Protein AF-A0A0C2DGJ3-F1 (afdb_monomer_lite)

Secondary structure (DSSP, 8-state):
---SSPPPP---HHHHHTSSSGGG-GGGSTTTT-EE-TTSBEEESTTTT-EETTEE-B--TTSSS-PPPHHHHHHHH-

pLDDT: mean 92.99, std 7.75, range [52.34, 97.44]

Organism: NCBI:txid51022

Foldseek 3Di:
DDDPVDDDDDDDLQVLLPDPHSCPDPCD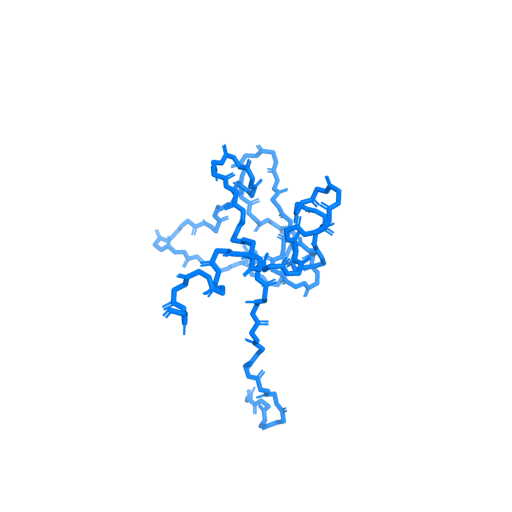PLDHVADADPVQFRCSHPQNPPDDVNHGDGDDPPPDDGTDHPVNVVVVVD

InterPro domains:
  IPR008922 Di-copper centre-containing domain superfamily [G3DSA:1.10.1280.10] (1-77)
  IPR008922 Di-copper centre-containing domain superfamily [SS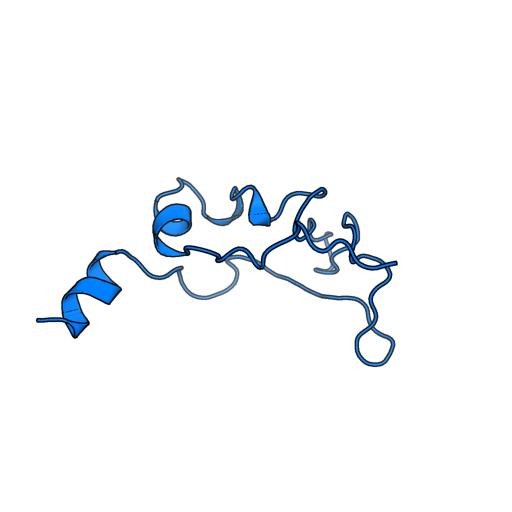F48056] (3-71)

Structure (mmCIF, N/CA/C/O backbone):
data_AF-A0A0C2DGJ3-F1
#
_entry.id   AF-A0A0C2DGJ3-F1
#
loop_
_atom_site.group_PDB
_atom_site.id
_atom_site.type_symbol
_atom_site.label_atom_id
_atom_site.label_alt_id
_atom_site.label_comp_id
_atom_site.label_asym_id
_atom_site.label_entity_id
_atom_site.label_seq_id
_atom_site.pdbx_PDB_ins_code
_atom_site.Cartn_x
_atom_site.Cartn_y
_atom_site.Cartn_z
_atom_site.occupancy
_atom_site.B_iso_or_equiv
_atom_site.auth_seq_id
_atom_site.auth_comp_id
_atom_site.auth_asym_id
_atom_site.auth_atom_id
_atom_site.pdbx_PDB_model_num
ATOM 1 N N . MET A 1 1 ? -1.706 -7.176 -23.918 1.00 77.56 1 MET A N 1
ATOM 2 C CA . MET A 1 1 ? -3.085 -7.668 -23.717 1.00 77.56 1 MET A CA 1
ATOM 3 C C . MET A 1 1 ? -3.458 -7.364 -22.277 1.00 77.56 1 MET A C 1
ATOM 5 O O . MET A 1 1 ? -2.553 -7.383 -21.452 1.00 77.56 1 MET A O 1
ATOM 9 N N . VAL A 1 2 ? -4.714 -7.031 -21.994 1.00 91.62 2 VAL A N 1
ATOM 10 C CA . VAL A 1 2 ? -5.212 -6.780 -20.630 1.00 91.62 2 VAL A CA 1
ATOM 11 C C . VAL A 1 2 ? -6.091 -7.967 -20.240 1.00 91.62 2 VAL A C 1
ATOM 13 O O . VAL A 1 2 ? -6.835 -8.450 -21.089 1.00 91.62 2 VAL A O 1
ATOM 16 N N . ASP A 1 3 ? -5.961 -8.449 -19.006 1.00 96.25 3 ASP A N 1
ATOM 17 C CA . ASP A 1 3 ? -6.756 -9.557 -18.471 1.00 96.25 3 ASP A CA 1
ATOM 18 C C . ASP A 1 3 ? -8.102 -9.037 -17.940 1.00 96.25 3 ASP A C 1
ATOM 20 O O . ASP A 1 3 ? -8.138 -8.081 -17.166 1.00 96.25 3 ASP A O 1
ATOM 24 N N . HIS A 1 4 ? -9.203 -9.644 -18.385 1.00 95.31 4 HIS A N 1
ATOM 25 C CA . HIS A 1 4 ? -10.564 -9.248 -18.019 1.00 95.31 4 HIS A CA 1
ATOM 26 C C . HIS A 1 4 ? -11.051 -9.886 -16.711 1.00 95.31 4 HIS A C 1
ATOM 28 O O . HIS A 1 4 ? -12.093 -9.477 -16.201 1.00 95.31 4 HIS A O 1
ATOM 34 N N . GLU A 1 5 ? -10.324 -10.865 -16.167 1.00 97.38 5 GLU A N 1
ATOM 35 C CA . GLU A 1 5 ? -10.633 -11.486 -14.873 1.00 97.38 5 GLU A CA 1
ATOM 36 C C . GLU A 1 5 ? -10.042 -10.696 -13.693 1.00 97.38 5 GLU A C 1
ATOM 38 O O . GLU A 1 5 ? -10.433 -10.898 -12.543 1.00 97.38 5 GLU A O 1
ATOM 43 N N . VAL A 1 6 ? -9.126 -9.758 -13.962 1.00 95.88 6 VAL A N 1
ATOM 44 C CA . VAL A 1 6 ? -8.506 -8.913 -12.937 1.00 95.88 6 VAL A CA 1
ATOM 45 C C . VAL A 1 6 ? -9.450 -7.782 -12.529 1.00 95.88 6 VAL A C 1
ATOM 47 O O . VAL A 1 6 ? -9.840 -6.941 -13.340 1.00 95.88 6 VAL A O 1
ATOM 50 N N . ALA A 1 7 ? -9.759 -7.725 -11.235 1.00 96.38 7 ALA A N 1
ATOM 51 C CA . ALA A 1 7 ? -10.491 -6.629 -10.608 1.00 96.38 7 ALA A CA 1
ATOM 52 C C . ALA A 1 7 ? -9.549 -5.692 -9.835 1.00 96.38 7 ALA A C 1
ATOM 54 O O . ALA A 1 7 ? -8.438 -6.068 -9.460 1.00 96.38 7 ALA A O 1
ATOM 55 N N . LEU A 1 8 ? -10.011 -4.467 -9.571 1.00 95.88 8 LEU A N 1
ATOM 56 C CA . LEU A 1 8 ? -9.292 -3.518 -8.724 1.00 95.88 8 LEU A CA 1
ATOM 57 C C . LEU A 1 8 ? -9.466 -3.912 -7.243 1.00 95.88 8 LEU A C 1
ATOM 59 O O . LEU A 1 8 ? -10.600 -3.878 -6.759 1.00 95.88 8 LEU A O 1
ATOM 63 N N . PRO A 1 9 ? -8.393 -4.269 -6.511 1.00 96.12 9 PRO A N 1
ATOM 64 C CA . PRO A 1 9 ? -8.487 -4.477 -5.071 1.00 96.12 9 PRO A CA 1
ATOM 65 C C . PRO A 1 9 ? -8.658 -3.141 -4.338 1.00 96.12 9 PRO A C 1
ATOM 67 O O . PRO A 1 9 ? -8.314 -2.077 -4.858 1.00 96.12 9 PRO A O 1
ATOM 70 N N . TYR A 1 10 ? -9.135 -3.206 -3.097 1.00 96.19 10 TYR A N 1
ATOM 71 C CA . TYR A 1 10 ? -9.092 -2.083 -2.164 1.00 96.19 10 TYR A CA 1
ATOM 72 C C . TYR A 1 10 ? -8.012 -2.327 -1.105 1.00 96.19 10 TYR A C 1
ATOM 74 O O . TYR A 1 10 ? -7.664 -3.470 -0.810 1.00 96.19 10 TYR A O 1
ATOM 82 N N . TRP A 1 11 ? -7.473 -1.244 -0.549 1.00 97.25 11 TRP A N 1
ATOM 83 C CA . TRP A 1 11 ? -6.625 -1.293 0.637 1.00 97.25 11 TRP A CA 1
ATOM 84 C C . TRP A 1 11 ? -7.460 -0.870 1.836 1.00 97.25 11 TRP A C 1
ATOM 86 O O . TRP A 1 11 ? -8.024 0.224 1.827 1.00 97.25 11 TRP A O 1
ATOM 96 N N . ASP A 1 12 ? -7.535 -1.742 2.836 1.00 96.56 12 ASP A N 1
ATOM 97 C CA . ASP A 1 12 ? -8.134 -1.433 4.125 1.00 96.56 12 ASP A CA 1
ATOM 98 C C . ASP A 1 12 ? -7.048 -1.006 5.127 1.00 96.56 12 ASP A C 1
ATOM 100 O O . ASP A 1 12 ? -6.324 -1.859 5.654 1.00 96.56 12 ASP A O 1
ATOM 104 N N . PRO A 1 13 ? -6.879 0.301 5.386 1.00 95.62 13 PRO A N 1
ATOM 105 C CA . PRO A 1 13 ? -5.864 0.765 6.316 1.00 95.62 13 PRO A CA 1
ATOM 106 C C . PRO A 1 13 ? -6.214 0.455 7.778 1.00 95.62 13 PRO A C 1
ATOM 108 O O . PRO A 1 13 ? -5.296 0.484 8.597 1.00 95.62 13 PRO A O 1
ATOM 111 N N . THR A 1 14 ? -7.480 0.162 8.122 1.00 96.75 14 THR A N 1
ATOM 112 C CA . THR A 1 14 ? -7.847 -0.150 9.515 1.00 96.75 14 THR A CA 1
ATOM 113 C C . THR A 1 14 ? -7.366 -1.538 9.911 1.00 96.75 14 THR A C 1
ATOM 115 O O . THR A 1 14 ? -6.888 -1.719 11.026 1.00 96.75 14 THR A O 1
ATOM 118 N N . LEU A 1 15 ? -7.356 -2.494 8.978 1.00 96.50 15 LEU A N 1
ATOM 119 C CA . LEU A 1 15 ? -6.763 -3.815 9.207 1.00 96.50 15 LEU A CA 1
ATOM 120 C C . LEU A 1 15 ? -5.239 -3.751 9.362 1.00 96.50 15 LEU A C 1
ATOM 122 O O . LEU A 1 15 ? -4.680 -4.387 10.253 1.00 96.50 15 LEU A O 1
ATOM 126 N N . ASP A 1 16 ? -4.563 -2.959 8.527 1.00 97.31 16 ASP A N 1
ATOM 127 C CA . ASP A 1 16 ? -3.109 -2.783 8.624 1.00 97.31 16 ASP A CA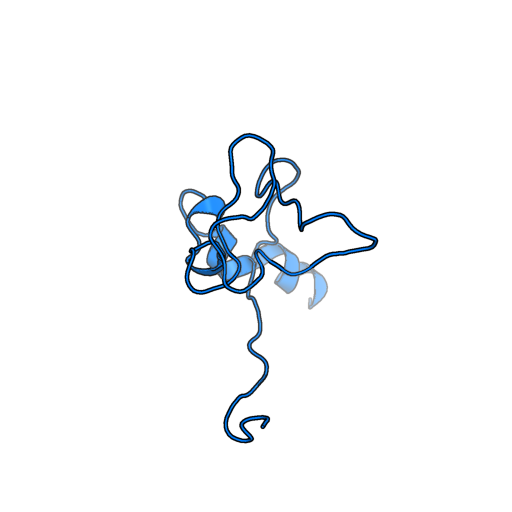 1
ATOM 128 C C . ASP A 1 16 ? -2.697 -1.996 9.879 1.00 97.31 16 ASP A C 1
ATOM 130 O O . ASP A 1 16 ? -1.584 -2.178 10.378 1.00 97.31 16 ASP A O 1
ATOM 134 N N . TYR A 1 17 ? -3.577 -1.136 10.407 1.00 96.62 17 TYR A N 1
ATOM 135 C CA . TYR A 1 17 ? -3.352 -0.422 11.665 1.00 96.62 17 TYR A CA 1
ATOM 136 C C . TYR A 1 17 ? -3.191 -1.386 12.854 1.00 96.62 17 TYR A C 1
ATOM 138 O O . TYR A 1 17 ? -2.397 -1.112 13.753 1.00 96.62 17 TYR A O 1
ATOM 146 N N . GLU A 1 18 ? -3.899 -2.518 12.850 1.00 96.56 18 GLU A N 1
ATOM 147 C CA . GLU A 1 18 ? -3.884 -3.505 13.941 1.00 96.56 18 GLU A CA 1
ATOM 148 C C . GLU A 1 18 ? -2.609 -4.369 13.978 1.00 96.56 18 GLU A C 1
ATOM 150 O O . GLU A 1 18 ? -2.389 -5.136 14.922 1.00 96.56 18 GLU A O 1
ATOM 155 N N . LEU A 1 19 ? -1.734 -4.260 12.972 1.00 96.69 19 LEU A N 1
ATOM 156 C CA . LEU A 1 19 ? -0.419 -4.891 13.016 1.00 96.69 19 LEU A CA 1
ATOM 157 C C . LEU A 1 19 ? 0.439 -4.273 14.127 1.00 96.69 19 LEU A C 1
ATOM 159 O O . LEU A 1 19 ? 0.351 -3.087 14.436 1.00 96.69 19 LEU A O 1
ATOM 163 N N . SER A 1 20 ? 1.364 -5.066 14.675 1.00 96.56 20 SER A N 1
ATOM 164 C CA . SER A 1 20 ? 2.361 -4.554 15.629 1.00 96.56 20 SER A CA 1
ATOM 165 C C . SER A 1 20 ? 3.197 -3.409 15.047 1.00 96.56 20 SER A C 1
ATOM 167 O O . SER A 1 20 ? 3.670 -2.544 15.783 1.00 96.56 20 SER A O 1
ATOM 169 N N . ASP A 1 21 ? 3.358 -3.410 13.724 1.00 95.69 21 ASP A N 1
ATOM 170 C CA . ASP A 1 21 ? 3.880 -2.313 12.930 1.00 95.69 21 ASP A CA 1
ATOM 171 C C . ASP A 1 21 ? 3.206 -2.335 11.545 1.00 95.69 21 ASP A C 1
ATOM 173 O O . ASP A 1 21 ? 3.404 -3.295 10.790 1.00 95.69 21 ASP A O 1
ATOM 177 N N . PRO A 1 22 ? 2.449 -1.294 11.160 1.00 95.88 22 PRO A N 1
ATOM 178 C CA . PRO A 1 22 ? 1.793 -1.228 9.851 1.00 95.88 22 PRO A CA 1
ATOM 179 C C . PRO A 1 22 ? 2.746 -1.319 8.649 1.00 95.88 22 PRO A C 1
ATOM 181 O O . PRO A 1 22 ? 2.334 -1.625 7.527 1.00 95.88 22 PRO A O 1
ATOM 184 N N . ARG A 1 23 ? 4.048 -1.077 8.857 1.00 94.62 23 ARG A N 1
ATOM 185 C CA . ARG A 1 23 ? 5.083 -1.260 7.827 1.00 94.62 23 ARG A CA 1
ATOM 186 C C . ARG A 1 23 ? 5.297 -2.729 7.460 1.00 94.62 23 ARG A C 1
ATOM 188 O O . ARG A 1 23 ? 5.905 -2.992 6.429 1.00 94.62 23 ARG A O 1
ATOM 195 N N . TYR A 1 24 ? 4.802 -3.669 8.265 1.00 96.19 24 TYR A N 1
ATOM 196 C CA . TYR A 1 24 ? 4.866 -5.105 7.987 1.00 96.19 24 TYR A CA 1
ATOM 197 C C . TYR A 1 24 ? 3.715 -5.624 7.118 1.00 96.19 24 TYR A C 1
ATOM 199 O O . TYR A 1 24 ? 3.680 -6.818 6.829 1.00 96.19 24 TYR A O 1
ATOM 207 N N . SER A 1 25 ? 2.790 -4.762 6.682 1.00 97.44 25 SER A N 1
ATOM 208 C CA . SER A 1 25 ? 1.741 -5.160 5.738 1.00 97.44 25 SER A CA 1
ATOM 209 C C . SER A 1 25 ? 2.338 -5.775 4.469 1.00 97.44 25 SER A C 1
ATOM 211 O O . SER A 1 25 ? 3.288 -5.244 3.884 1.00 97.44 25 SER A O 1
ATOM 213 N N . VAL A 1 26 ? 1.732 -6.873 4.002 1.00 97.12 26 VAL A N 1
ATOM 214 C CA . VAL A 1 26 ? 2.113 -7.539 2.744 1.00 97.12 26 VAL A CA 1
ATOM 215 C C . VAL A 1 26 ? 2.003 -6.596 1.548 1.00 97.12 26 VAL A C 1
ATOM 217 O O . VAL A 1 26 ? 2.694 -6.794 0.551 1.00 97.12 26 VAL A O 1
ATOM 220 N N . LEU A 1 27 ? 1.194 -5.535 1.648 1.00 96.81 27 LEU A N 1
ATOM 221 C CA . LEU A 1 27 ? 1.063 -4.517 0.612 1.00 96.81 27 LEU A CA 1
ATOM 222 C C . LEU A 1 27 ? 2.427 -3.945 0.192 1.00 96.81 27 LEU A C 1
ATOM 224 O O . LEU A 1 27 ? 2.623 -3.650 -0.985 1.00 96.81 27 LEU A O 1
ATOM 228 N N . TRP A 1 28 ? 3.381 -3.840 1.122 1.00 96.06 28 TRP A N 1
ATOM 229 C CA . TRP A 1 28 ? 4.716 -3.274 0.892 1.00 96.06 28 TRP A CA 1
ATOM 230 C C . TRP A 1 28 ? 5.772 -4.288 0.433 1.00 96.06 28 TRP A C 1
ATOM 232 O O . TRP A 1 28 ? 6.925 -3.904 0.254 1.00 96.06 28 TRP A O 1
ATOM 242 N N . SER A 1 29 ? 5.394 -5.553 0.238 1.00 96.56 29 SER A N 1
ATOM 243 C CA . SER A 1 29 ? 6.280 -6.602 -0.282 1.00 96.56 29 SER A CA 1
ATOM 244 C C . SER A 1 29 ? 6.739 -6.328 -1.715 1.00 96.56 29 SER A C 1
ATOM 246 O O . SER A 1 29 ? 6.113 -5.553 -2.450 1.00 96.56 29 SER A O 1
ATOM 248 N N . GLU A 1 30 ? 7.821 -6.993 -2.128 1.00 97.38 30 GLU A N 1
ATOM 249 C CA . GLU A 1 30 ? 8.341 -6.921 -3.494 1.00 97.38 30 GLU A CA 1
ATOM 250 C C . GLU A 1 30 ? 7.281 -7.306 -4.531 1.00 97.38 30 GLU A C 1
ATOM 252 O O . GLU A 1 30 ? 7.204 -6.656 -5.567 1.00 97.38 30 GLU A O 1
ATOM 257 N N . GLU A 1 31 ? 6.437 -8.297 -4.250 1.00 97.06 31 GLU A N 1
ATOM 258 C CA . GLU A 1 31 ? 5.445 -8.842 -5.178 1.00 97.06 31 GLU A CA 1
ATOM 259 C C . GLU A 1 31 ? 4.238 -7.919 -5.401 1.00 97.06 31 GLU A C 1
ATOM 261 O O . GLU A 1 31 ? 3.608 -7.986 -6.459 1.00 97.06 31 GLU A O 1
ATOM 266 N N . LEU A 1 32 ? 3.917 -7.061 -4.426 1.00 96.38 32 LEU A N 1
ATOM 267 C CA . LEU A 1 32 ? 2.810 -6.107 -4.502 1.00 96.38 32 LEU A CA 1
ATOM 268 C C . LEU A 1 32 ? 3.324 -4.689 -4.795 1.00 96.38 32 LEU A C 1
ATOM 270 O O . LEU A 1 32 ? 3.731 -4.391 -5.919 1.00 96.38 32 LEU A O 1
ATOM 274 N N . MET A 1 33 ? 3.282 -3.773 -3.822 1.00 96.56 33 MET A N 1
ATOM 275 C CA . MET A 1 33 ? 3.574 -2.350 -4.058 1.00 96.56 33 MET A CA 1
ATOM 276 C C . MET A 1 33 ? 5.055 -1.999 -3.938 1.00 96.56 33 MET A C 1
ATOM 278 O O . MET A 1 33 ? 5.424 -0.844 -4.189 1.00 96.56 33 MET A O 1
ATOM 282 N N . GLY A 1 34 ? 5.894 -2.964 -3.577 1.00 96.44 34 GLY A N 1
ATOM 283 C CA . GLY A 1 34 ? 7.338 -2.853 -3.557 1.00 96.44 34 GLY A CA 1
ATOM 284 C C . GLY A 1 34 ? 7.937 -2.281 -2.282 1.00 96.44 34 GLY A C 1
ATOM 285 O O . GLY A 1 34 ? 7.364 -1.404 -1.625 1.00 96.44 34 GLY A O 1
ATOM 286 N N . GLU A 1 35 ? 9.167 -2.709 -2.020 1.00 95.31 35 GLU A N 1
ATOM 287 C CA . GLU A 1 35 ? 9.960 -2.269 -0.881 1.00 95.31 35 GLU A CA 1
ATOM 288 C C . GLU A 1 35 ? 10.791 -1.029 -1.221 1.00 95.31 35 GLU A C 1
ATOM 290 O O . GLU A 1 35 ? 11.383 -0.915 -2.306 1.00 95.31 35 GLU A O 1
ATOM 295 N N . ARG A 1 36 ? 10.883 -0.107 -0.256 1.00 93.06 36 ARG A N 1
ATOM 296 C CA . ARG A 1 36 ? 11.796 1.034 -0.347 1.00 93.06 36 ARG A CA 1
ATOM 297 C C . ARG A 1 36 ? 13.236 0.605 -0.079 1.00 93.06 36 ARG A C 1
ATOM 299 O O . ARG A 1 36 ? 13.499 -0.243 0.770 1.00 93.06 36 ARG A O 1
ATOM 306 N N . ASP A 1 37 ? 14.158 1.269 -0.751 1.00 93.88 37 ASP A N 1
ATOM 307 C CA . ASP A 1 37 ? 15.585 1.220 -0.469 1.00 93.88 37 ASP A CA 1
ATOM 308 C C . ASP A 1 37 ? 15.970 2.286 0.585 1.00 93.88 37 ASP A C 1
ATOM 310 O O . ASP A 1 37 ? 15.124 3.043 1.087 1.00 93.88 37 ASP A O 1
ATOM 314 N N . TYR A 1 38 ? 17.255 2.361 0.933 1.00 93.56 38 TYR A N 1
ATOM 315 C CA . TYR A 1 38 ? 17.782 3.294 1.933 1.00 93.56 38 TYR A CA 1
ATOM 316 C C . TYR A 1 38 ? 17.521 4.772 1.588 1.00 93.56 38 TYR A C 1
ATOM 318 O O . TYR A 1 38 ? 17.257 5.571 2.482 1.00 93.56 38 TYR A O 1
ATOM 326 N N . ASP A 1 39 ? 17.526 5.131 0.304 1.00 94.50 39 ASP A N 1
ATOM 327 C CA . ASP A 1 39 ? 17.270 6.487 -0.208 1.00 94.50 39 ASP A CA 1
ATOM 328 C C . ASP A 1 39 ? 15.792 6.740 -0.588 1.00 94.50 39 ASP A C 1
ATOM 330 O O . ASP A 1 39 ? 15.481 7.648 -1.366 1.00 94.50 39 ASP A O 1
ATOM 334 N N . GLU A 1 40 ? 14.890 5.929 -0.022 1.00 94.19 40 GLU A N 1
ATOM 335 C CA . GLU A 1 40 ? 13.424 5.988 -0.140 1.00 94.19 40 GLU A CA 1
ATOM 336 C C . GLU A 1 40 ? 12.848 5.594 -1.505 1.00 94.19 40 GLU A C 1
ATOM 338 O O . GLU A 1 40 ? 11.626 5.538 -1.657 1.00 94.19 40 GLU A O 1
ATOM 343 N N . PHE A 1 41 ? 13.680 5.295 -2.503 1.00 96.19 41 PHE A N 1
ATOM 344 C CA . PHE A 1 41 ? 13.189 4.828 -3.798 1.00 96.19 41 PHE A CA 1
ATOM 345 C C . PHE A 1 41 ? 12.693 3.381 -3.730 1.00 96.19 41 PHE A C 1
ATOM 347 O O . PHE A 1 41 ? 13.324 2.516 -3.127 1.00 96.19 41 PHE A O 1
ATOM 354 N N . VAL A 1 42 ? 11.583 3.093 -4.406 1.00 96.50 42 VAL A N 1
ATOM 355 C CA . VAL A 1 42 ? 11.002 1.746 -4.495 1.00 96.50 42 VAL A CA 1
ATOM 356 C C . VAL A 1 42 ? 11.646 0.991 -5.662 1.00 96.50 42 VAL A C 1
ATOM 358 O O . VAL A 1 42 ? 11.236 1.144 -6.813 1.00 96.50 42 VAL A O 1
ATOM 361 N N . ARG A 1 43 ? 12.696 0.206 -5.383 1.00 94.44 43 ARG A N 1
ATOM 362 C CA . ARG A 1 43 ? 13.476 -0.514 -6.418 1.00 94.44 43 ARG A CA 1
ATOM 363 C C . ARG A 1 43 ? 13.196 -2.014 -6.498 1.00 94.44 43 ARG A C 1
ATOM 365 O O . ARG A 1 43 ? 13.392 -2.604 -7.560 1.00 94.44 43 ARG A O 1
ATOM 372 N N . ARG A 1 44 ? 12.727 -2.626 -5.409 1.00 95.88 44 ARG A N 1
ATOM 373 C CA . ARG A 1 44 ? 12.287 -4.030 -5.365 1.00 95.88 44 ARG A CA 1
ATOM 374 C C . ARG A 1 44 ? 10.777 -4.068 -5.550 1.00 95.88 44 ARG A C 1
ATOM 376 O O . ARG A 1 44 ? 10.038 -3.940 -4.581 1.00 95.88 44 ARG A O 1
ATOM 383 N N . SER A 1 45 ? 10.335 -4.069 -6.809 1.00 96.44 45 SER A N 1
ATOM 384 C CA . SER A 1 45 ? 8.920 -3.937 -7.174 1.00 96.44 45 SER A CA 1
ATOM 385 C C . SER A 1 45 ? 8.655 -4.219 -8.659 1.00 96.44 45 SER A C 1
ATOM 387 O O . SER A 1 45 ? 9.501 -3.861 -9.493 1.00 96.44 45 SER A O 1
ATOM 389 N N . PRO A 1 46 ? 7.445 -4.685 -9.029 1.00 96.56 46 PRO A N 1
ATOM 390 C CA . PRO A 1 46 ? 6.895 -4.574 -10.379 1.00 96.56 46 PRO A CA 1
ATOM 391 C C . PRO A 1 46 ? 6.943 -3.148 -10.947 1.00 96.56 46 PRO A C 1
ATOM 393 O O . PRO A 1 46 ? 7.070 -2.963 -12.155 1.00 96.56 46 PRO A O 1
ATOM 396 N N . PHE A 1 47 ? 6.894 -2.130 -10.082 1.00 95.50 47 PHE A N 1
ATOM 397 C CA . PHE A 1 47 ? 6.848 -0.718 -10.465 1.00 95.50 47 PHE A CA 1
ATOM 398 C C . PHE A 1 47 ? 8.225 -0.039 -10.519 1.00 95.50 47 PHE A C 1
ATOM 400 O O . PHE A 1 47 ? 8.295 1.164 -10.754 1.00 95.50 47 PHE A O 1
ATOM 407 N N . LYS A 1 48 ? 9.336 -0.766 -10.337 1.00 93.94 48 LYS A N 1
ATOM 408 C CA . LYS A 1 48 ? 10.691 -0.174 -10.247 1.00 93.94 48 LYS A CA 1
ATOM 409 C C . LYS A 1 48 ? 11.122 0.645 -11.471 1.00 93.94 48 LYS A C 1
ATOM 411 O O . LYS A 1 48 ? 11.964 1.531 -11.357 1.00 93.94 48 LYS A O 1
ATOM 416 N N . SER A 1 49 ? 10.568 0.335 -12.643 1.00 95.38 49 SER A N 1
ATOM 417 C CA . SER A 1 49 ? 10.830 1.047 -13.902 1.00 95.38 49 SER A CA 1
ATOM 418 C C . SER A 1 49 ? 9.780 2.115 -14.217 1.00 95.38 49 SER A C 1
ATOM 420 O O . SER A 1 49 ? 9.890 2.791 -15.237 1.00 95.38 49 SER A O 1
ATOM 422 N N . TRP A 1 50 ? 8.763 2.276 -13.367 1.00 95.62 50 TRP A N 1
ATOM 423 C CA . TRP A 1 50 ? 7.783 3.341 -13.512 1.00 95.62 50 TRP A CA 1
ATOM 424 C C . TRP A 1 50 ? 8.420 4.681 -13.147 1.00 95.62 50 TRP A C 1
ATOM 426 O O . TRP A 1 50 ? 8.951 4.855 -12.048 1.00 95.62 50 TRP A O 1
ATOM 436 N N . THR A 1 51 ? 8.343 5.642 -14.066 1.00 95.12 51 THR A N 1
ATOM 437 C CA . THR A 1 51 ? 8.897 6.982 -13.860 1.00 95.12 51 THR A CA 1
ATOM 438 C C . THR A 1 51 ? 7.802 8.035 -13.814 1.00 95.12 51 THR A C 1
ATOM 440 O O . THR A 1 51 ? 6.989 8.135 -14.731 1.00 95.12 51 THR A O 1
ATOM 443 N N . THR A 1 52 ? 7.856 8.892 -12.805 1.00 89.06 52 THR A N 1
ATOM 444 C CA . THR A 1 52 ? 7.050 10.103 -12.682 1.00 89.06 52 THR A CA 1
ATOM 445 C C . THR A 1 52 ? 7.946 11.292 -13.015 1.00 89.06 52 THR A C 1
ATOM 447 O O . THR A 1 52 ? 8.856 11.620 -12.257 1.00 89.06 52 THR A O 1
ATOM 450 N N . HIS A 1 53 ? 7.744 11.901 -14.188 1.00 92.75 53 HIS A N 1
ATOM 451 C CA . HIS A 1 53 ? 8.572 13.010 -14.695 1.00 92.75 53 HIS A CA 1
ATOM 452 C C . HIS A 1 53 ? 10.086 12.710 -14.717 1.00 92.75 53 HIS A C 1
ATOM 454 O O . HIS A 1 53 ? 10.908 13.568 -14.410 1.00 92.75 53 HIS A O 1
ATOM 460 N N . GLY A 1 54 ? 10.460 11.475 -15.070 1.00 93.62 54 GLY A N 1
ATOM 461 C CA . GLY A 1 54 ? 11.860 11.040 -15.148 1.00 93.62 54 GLY A CA 1
ATOM 462 C C . GLY A 1 54 ? 12.479 10.594 -13.818 1.00 93.62 54 GLY A C 1
ATOM 463 O O . GLY A 1 54 ? 13.626 10.159 -13.815 1.00 93.62 54 GLY A O 1
ATOM 464 N N . SER A 1 55 ? 11.737 10.642 -12.707 1.00 94.75 55 SER A N 1
ATOM 465 C CA . SER A 1 55 ? 12.164 10.096 -11.413 1.00 94.75 55 SER A CA 1
ATOM 466 C C . SER A 1 55 ? 11.404 8.817 -11.071 1.00 94.75 55 SER A C 1
ATOM 468 O O . SER A 1 55 ? 10.230 8.682 -11.402 1.00 94.75 55 SER A O 1
ATOM 470 N N . GLY A 1 56 ? 12.053 7.896 -10.359 1.00 95.31 56 GLY A N 1
ATOM 471 C CA . GLY A 1 56 ? 11.386 6.730 -9.779 1.00 95.31 56 GLY A CA 1
ATOM 472 C C . GLY A 1 56 ? 10.430 7.099 -8.638 1.00 95.31 56 GLY A C 1
ATOM 473 O O . GLY 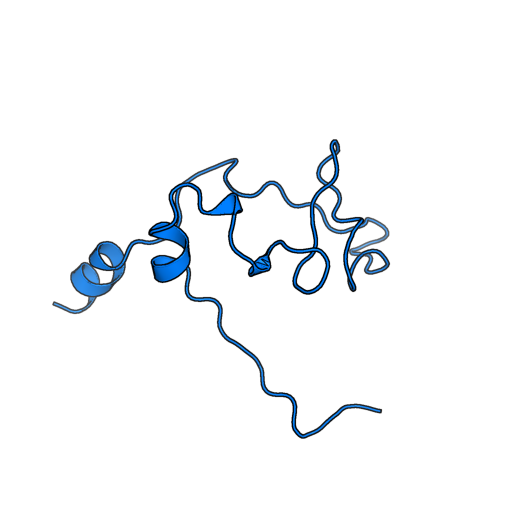A 1 56 ? 10.439 8.226 -8.131 1.00 95.31 56 GLY A O 1
ATOM 474 N N . ILE A 1 57 ? 9.626 6.123 -8.221 1.00 96.31 57 ILE A N 1
ATOM 475 C CA . ILE A 1 57 ? 8.696 6.240 -7.092 1.00 96.31 57 ILE A CA 1
ATOM 476 C C . ILE A 1 57 ? 9.484 6.294 -5.778 1.00 96.31 57 ILE A C 1
ATOM 478 O O . ILE A 1 57 ? 10.363 5.462 -5.548 1.00 96.31 57 ILE A O 1
ATOM 482 N N . LYS A 1 58 ? 9.136 7.242 -4.901 1.00 95.19 58 LYS A N 1
ATOM 483 C CA . LYS A 1 58 ? 9.627 7.310 -3.519 1.00 95.19 58 LYS A CA 1
ATOM 484 C C . LYS A 1 58 ? 8.518 7.004 -2.523 1.00 95.19 58 LYS A C 1
ATOM 486 O O . LYS A 1 58 ? 7.378 7.420 -2.729 1.00 95.19 58 LYS A O 1
ATOM 491 N N . ARG A 1 59 ? 8.855 6.311 -1.435 1.00 94.25 59 ARG A N 1
ATOM 492 C CA . ARG A 1 59 ? 7.926 5.993 -0.346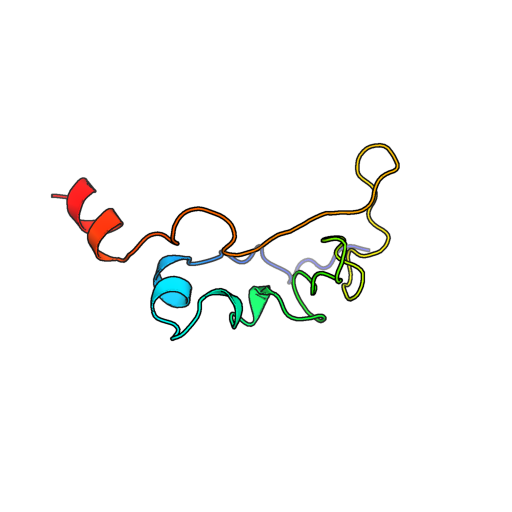 1.00 94.25 59 ARG A CA 1
ATOM 493 C C . ARG A 1 59 ? 8.670 5.893 0.985 1.00 94.25 59 ARG A C 1
ATOM 495 O O . ARG A 1 59 ? 9.669 5.188 1.079 1.00 94.25 59 ARG A O 1
ATOM 502 N N . ASN A 1 60 ? 8.133 6.531 2.023 1.00 94.50 60 ASN A N 1
ATOM 503 C CA . ASN A 1 60 ? 8.617 6.414 3.399 1.00 94.50 60 ASN A CA 1
ATOM 504 C C . ASN A 1 60 ? 7.430 6.090 4.333 1.00 94.50 60 ASN A C 1
ATOM 506 O O . ASN A 1 60 ? 6.814 6.968 4.934 1.00 94.50 60 ASN A O 1
ATOM 510 N N . VAL A 1 61 ? 7.026 4.812 4.341 1.00 93.00 61 VAL A N 1
ATOM 511 C CA . VAL A 1 61 ? 5.852 4.325 5.091 1.00 93.00 61 VAL A CA 1
ATOM 512 C C . VAL A 1 61 ? 6.090 4.480 6.592 1.00 93.00 61 VAL A C 1
ATOM 514 O O . VAL A 1 61 ? 7.118 4.036 7.104 1.00 93.00 61 VAL A O 1
ATOM 517 N N . GLY A 1 62 ? 5.125 5.079 7.292 1.00 91.62 62 GLY A N 1
ATOM 518 C CA . GLY A 1 62 ? 5.188 5.288 8.740 1.00 91.62 62 GLY A CA 1
ATOM 519 C C . GLY A 1 62 ? 6.099 6.437 9.186 1.00 91.62 62 GLY A C 1
ATOM 520 O O . GLY A 1 62 ? 6.319 6.584 10.381 1.00 91.62 62 GLY A O 1
ATOM 521 N N . ASP A 1 63 ? 6.620 7.256 8.263 1.00 94.62 63 ASP A N 1
ATOM 522 C CA . ASP A 1 63 ? 7.431 8.438 8.608 1.00 94.62 63 ASP A CA 1
ATOM 523 C C . ASP A 1 63 ? 6.613 9.518 9.328 1.00 94.62 63 ASP A C 1
ATOM 525 O O . ASP A 1 63 ? 7.115 10.227 10.200 1.00 94.62 63 ASP A O 1
ATOM 529 N N . LYS A 1 64 ? 5.331 9.655 8.960 1.00 92.88 64 LYS A N 1
ATOM 530 C CA . LYS A 1 64 ? 4.420 10.672 9.496 1.00 92.88 64 LYS A CA 1
ATOM 531 C C . LYS A 1 64 ? 3.012 10.124 9.671 1.00 92.88 64 LYS A C 1
ATOM 533 O O . LYS A 1 64 ? 2.493 9.455 8.780 1.00 92.88 64 LYS A O 1
ATOM 538 N N . GLY A 1 65 ? 2.374 10.527 10.769 1.00 90.81 65 GLY A N 1
ATOM 539 C CA . GLY A 1 65 ? 0.994 10.165 11.086 1.00 90.81 65 GLY A CA 1
ATOM 540 C C . GLY A 1 65 ? 0.822 8.690 11.454 1.00 90.81 65 GLY A C 1
ATOM 541 O O . GLY A 1 65 ? 1.794 7.969 11.659 1.00 90.81 65 GLY A O 1
ATOM 542 N N . TYR A 1 66 ? -0.437 8.267 11.539 1.00 92.19 66 TYR A N 1
ATOM 543 C CA . TYR A 1 66 ? -0.845 6.882 11.765 1.00 92.19 66 TYR A CA 1
ATOM 544 C C . TYR A 1 66 ? -1.897 6.498 10.725 1.00 92.19 66 TYR A C 1
ATOM 546 O O . TYR A 1 66 ? -2.559 7.377 10.166 1.00 92.19 66 TYR A O 1
ATOM 554 N N . LEU A 1 67 ? -2.043 5.197 10.462 1.00 95.12 67 LEU A N 1
ATOM 555 C CA . LEU A 1 67 ? -3.190 4.708 9.700 1.00 95.12 67 LEU A CA 1
ATOM 556 C 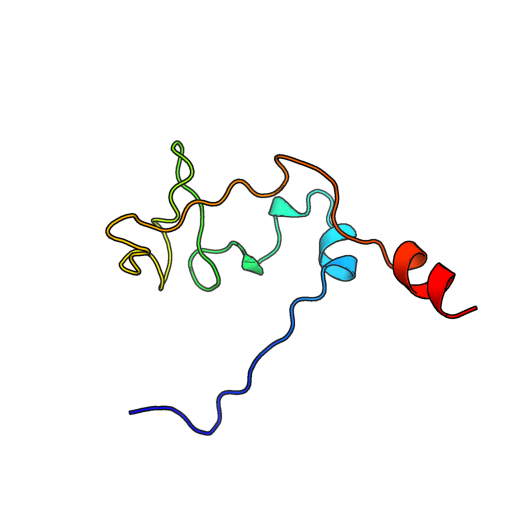C . LEU A 1 67 ? -4.493 4.999 10.461 1.00 95.12 67 LEU A C 1
ATOM 558 O O . LEU A 1 67 ? -4.486 5.195 11.678 1.00 95.12 67 LEU A O 1
ATOM 562 N N . MET A 1 68 ? -5.594 5.049 9.716 1.00 94.06 68 MET A N 1
ATOM 563 C CA . MET A 1 68 ? -6.940 5.183 10.269 1.00 94.06 68 MET A CA 1
ATOM 564 C C . MET A 1 68 ? -7.283 3.949 11.106 1.00 94.06 68 MET A C 1
ATOM 566 O O . MET A 1 68 ? -6.960 2.836 10.700 1.00 94.06 68 MET A O 1
ATOM 570 N N . LYS A 1 69 ? -7.951 4.140 12.243 1.00 94.00 69 LYS A N 1
ATOM 571 C CA . LYS A 1 69 ? -8.488 3.046 13.064 1.00 94.00 69 LYS A CA 1
ATOM 572 C C . LYS A 1 69 ? -9.949 2.800 12.730 1.00 94.00 69 LYS A C 1
ATOM 574 O O . LYS A 1 69 ? -10.646 3.715 12.300 1.00 94.00 69 LYS A O 1
ATOM 579 N N . GLU A 1 70 ? -10.452 1.619 13.072 1.00 93.19 70 GLU A N 1
ATOM 580 C CA . GLU A 1 70 ? -11.884 1.318 12.947 1.00 93.19 70 GLU A CA 1
ATOM 581 C C . GLU A 1 70 ? -12.755 2.339 13.704 1.00 93.19 70 GLU A C 1
ATOM 583 O O . GLU A 1 70 ? -13.761 2.829 13.193 1.00 93.19 70 GLU A O 1
ATOM 588 N N . THR A 1 71 ? -12.304 2.764 14.890 1.00 91.31 71 THR A N 1
ATOM 589 C CA . THR A 1 71 ? -12.997 3.774 15.704 1.00 91.31 71 THR A CA 1
ATOM 590 C C . THR A 1 71 ? -13.095 5.141 15.031 1.00 91.31 71 THR A C 1
ATOM 592 O O . THR A 1 71 ? -14.022 5.896 15.320 1.00 91.31 71 THR A O 1
ATOM 595 N N . ASP A 1 72 ? -12.159 5.482 14.143 1.00 89.81 72 ASP A N 1
ATOM 596 C CA . ASP A 1 72 ? -12.177 6.760 13.427 1.00 89.81 72 ASP A CA 1
ATOM 597 C C . ASP A 1 72 ? -13.285 6.780 12.359 1.00 89.81 72 ASP A C 1
ATOM 599 O O . ASP A 1 72 ? -13.817 7.844 12.046 1.00 89.81 72 ASP A O 1
ATOM 603 N N . ILE A 1 73 ? -13.668 5.607 11.836 1.00 85.31 73 ILE A N 1
ATOM 604 C CA . ILE A 1 73 ? -14.751 5.447 10.858 1.00 85.31 73 ILE A CA 1
ATOM 605 C C . ILE A 1 73 ? -16.105 5.473 11.562 1.00 85.31 73 ILE A C 1
ATOM 607 O O . ILE A 1 73 ? -16.980 6.256 11.188 1.00 85.31 73 ILE A O 1
ATOM 611 N N . THR A 1 74 ? -16.272 4.655 12.605 1.00 84.69 74 THR A N 1
ATOM 612 C CA . THR A 1 74 ? -17.565 4.513 13.293 1.00 84.69 74 THR A CA 1
ATOM 613 C C . THR A 1 74 ? -18.030 5.820 13.934 1.00 84.69 74 THR A C 1
ATOM 615 O O . THR A 1 74 ? -19.223 6.090 13.977 1.00 84.69 74 THR A O 1
ATOM 618 N N . THR A 1 75 ? -17.095 6.677 14.363 1.00 75.06 75 THR A N 1
ATOM 619 C CA . THR A 1 75 ? -17.394 7.986 14.977 1.00 75.06 75 THR A CA 1
ATOM 620 C C . THR A 1 75 ? -18.068 8.981 14.013 1.00 75.06 75 THR A C 1
ATOM 622 O O . THR A 1 75 ? -18.648 9.962 14.465 1.00 75.06 75 THR A O 1
ATOM 625 N N . ILE A 1 76 ? -17.995 8.770 12.693 1.00 63.72 76 ILE A N 1
ATOM 626 C CA . ILE A 1 76 ? -18.588 9.671 11.681 1.00 63.72 76 ILE A CA 1
ATOM 627 C C . ILE A 1 76 ? -19.994 9.209 11.260 1.00 63.72 76 ILE A C 1
ATOM 629 O O . ILE A 1 76 ? -20.759 9.985 10.685 1.00 63.72 76 ILE A O 1
ATOM 633 N N . THR A 1 77 ? -20.332 7.945 11.512 1.00 62.44 77 THR A N 1
ATOM 634 C CA . THR A 1 77 ? -21.586 7.324 11.061 1.00 62.44 77 THR A CA 1
ATOM 635 C C . THR A 1 77 ? -22.698 7.289 12.114 1.00 62.44 77 THR A C 1
ATOM 637 O O . THR A 1 77 ? -23.812 6.904 11.758 1.00 62.44 77 THR A O 1
ATOM 640 N N . ASP A 1 78 ? -22.412 7.713 13.349 1.00 52.34 78 ASP A N 1
ATOM 641 C CA . ASP A 1 78 ? -23.378 7.941 14.440 1.00 52.34 78 ASP A CA 1
ATOM 642 C C . ASP A 1 78 ? -23.731 9.436 14.578 1.00 52.34 78 ASP A C 1
ATOM 644 O O . ASP A 1 78 ? -24.928 9.749 14.794 1.00 52.34 78 ASP A O 1
#

Radius of gyration: 15.4 Å; chains: 1; bounding box: 41×24×39 Å

Sequence (78 aa):
MVDHEVALPYWDPTLDYELSDPRYSVLWSEELMGERDYDEFVRRSPFKSWTTHGSGIKRNVGDKGYLMKETDITTITD